Protein AF-A0A7U9SY48-F1 (afdb_monomer_lite)

Radius of gyration: 22.05 Å; chains: 1; bounding box: 42×52×47 Å

pLDDT: mean 83.19, std 10.6, range [49.03, 96.69]

Foldseek 3Di:
DADQDPVRDRHQEDDDDDDDDDPPDPCVVVVVVVVVVCLDLVNQVVCVPDPDPPDDRPDPVNNVVVLVVLQVVLVPDPDFQWDDPVPDIDTSNGDDPVRVVVVVVSVVRYDHDPPPDPVLVVLLCVLCVCVVVVNDPPVSSVVSSVVVVVVVCVVVVND

Secondary structure (DSSP, 8-state):
--EEPTTSSEE-EE--------TT-S-HHHHHHHHHHHTSHHHHHHHHSSTT--SPPS-HHHHHHHHHHHHHHHHH-SS--EEE-SS-E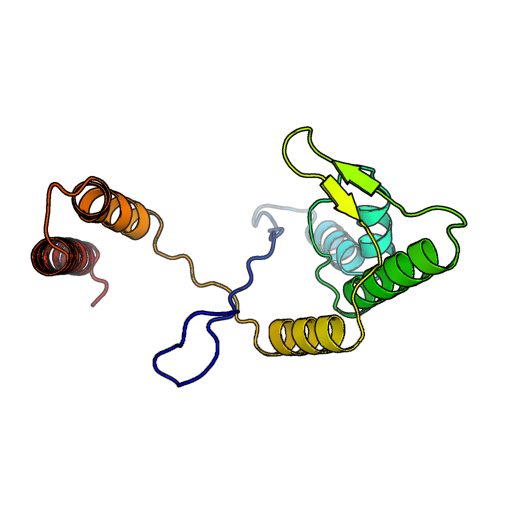EE-----HHHHHHHHHHHHH-EE-----HHHHHHHHHHHHHHHTTSS-HHHHHHHHHHHHHHHHHHHT--

Sequence (159 aa):
MGYPTSIGRKGVYVRAECLYVNQATDKLEGIRAFLQFMLTEEAQRLCLSGEMSFGLPVRLSTIFYLVEQDRNRAEASELPLIYGDGFVTWQEDGLSQEQFETLEELLEQAQPGKFNALELESILYEELEPYFAGDRSLEKAVEALHSRVQMYLNETGRD

Structure (mmCIF, N/CA/C/O backbone):
data_AF-A0A7U9SY48-F1
#
_entry.id   AF-A0A7U9SY48-F1
#
loop_
_atom_site.group_PDB
_atom_site.id
_atom_site.type_symbol
_atom_site.label_atom_id
_atom_site.label_alt_id
_atom_site.label_comp_id
_atom_site.label_asym_id
_atom_site.label_entity_id
_atom_site.label_seq_id
_atom_site.pdbx_PDB_ins_code
_atom_site.Cartn_x
_atom_site.Cartn_y
_atom_site.Cartn_z
_atom_site.occupancy
_atom_site.B_iso_or_equiv
_atom_site.auth_seq_id
_atom_site.auth_comp_id
_atom_site.auth_asym_id
_atom_site.auth_atom_id
_atom_site.pdbx_PDB_model_num
ATOM 1 N N . MET A 1 1 ? 3.042 7.715 12.262 1.00 55.94 1 MET A N 1
ATOM 2 C CA . MET A 1 1 ? 2.121 7.124 11.271 1.00 55.94 1 MET A CA 1
ATOM 3 C C . MET A 1 1 ? 2.050 5.624 11.528 1.00 55.94 1 MET A C 1
ATOM 5 O O . MET A 1 1 ? 3.090 4.980 11.513 1.00 55.94 1 MET A O 1
ATOM 9 N N . GLY A 1 2 ? 0.869 5.113 11.883 1.00 55.00 2 GLY A N 1
ATOM 10 C CA . GLY A 1 2 ? 0.629 3.743 12.359 1.00 55.00 2 GLY A CA 1
ATOM 11 C C . GLY A 1 2 ? 0.064 3.737 13.782 1.00 55.00 2 GLY A C 1
ATOM 12 O O . GLY A 1 2 ? 0.659 4.338 14.679 1.00 55.00 2 GLY A O 1
ATOM 13 N N . TYR A 1 3 ? -1.085 3.088 13.989 1.00 63.00 3 TYR A N 1
ATOM 14 C CA . TYR A 1 3 ? -1.665 2.939 15.326 1.00 63.00 3 TYR A CA 1
ATOM 15 C C . TYR A 1 3 ? -0.771 2.028 16.181 1.00 63.00 3 TYR A C 1
ATOM 17 O O . TYR A 1 3 ? -0.244 1.042 15.659 1.00 63.00 3 TYR A O 1
ATOM 25 N N . PRO A 1 4 ? -0.557 2.337 17.470 1.00 66.12 4 PRO A N 1
ATOM 26 C CA . PRO A 1 4 ? 0.202 1.461 18.349 1.00 66.12 4 PRO A CA 1
ATOM 27 C C . PRO A 1 4 ? -0.490 0.099 18.445 1.00 66.12 4 PRO A C 1
ATOM 29 O O . PRO A 1 4 ? -1.688 0.004 18.699 1.00 66.12 4 PRO A O 1
ATOM 32 N N . THR A 1 5 ? 0.278 -0.962 18.224 1.00 69.50 5 THR A N 1
ATOM 33 C CA . THR A 1 5 ? -0.196 -2.340 18.385 1.00 69.50 5 THR A CA 1
ATOM 34 C C . THR A 1 5 ? 0.065 -2.832 19.808 1.00 69.50 5 THR A C 1
ATOM 36 O O . THR A 1 5 ? 0.930 -2.308 20.512 1.00 69.50 5 THR A O 1
ATOM 39 N N . SER A 1 6 ? -0.631 -3.893 20.225 1.00 68.00 6 SER A N 1
ATOM 40 C CA . SER A 1 6 ? -0.444 -4.545 21.534 1.00 68.00 6 SER A CA 1
ATOM 41 C C . SER A 1 6 ? 0.976 -5.079 21.775 1.00 68.00 6 SER A C 1
ATOM 43 O O . SER A 1 6 ? 1.344 -5.352 22.913 1.00 68.00 6 SER A O 1
ATOM 45 N N . ILE A 1 7 ? 1.787 -5.193 20.720 1.00 71.19 7 ILE A N 1
ATOM 46 C CA . ILE A 1 7 ? 3.195 -5.612 20.768 1.00 71.19 7 ILE A CA 1
ATOM 47 C C . ILE A 1 7 ? 4.180 -4.428 20.725 1.00 71.19 7 ILE A C 1
ATOM 49 O O . ILE A 1 7 ? 5.375 -4.631 20.525 1.00 71.19 7 ILE A O 1
ATOM 53 N N . GLY A 1 8 ? 3.694 -3.189 20.866 1.00 65.31 8 GLY A N 1
ATOM 54 C CA . GLY A 1 8 ? 4.526 -1.982 20.912 1.00 65.31 8 GLY A CA 1
ATOM 55 C C . GLY A 1 8 ? 5.133 -1.559 19.569 1.00 65.31 8 GLY A C 1
ATOM 56 O O . GLY A 1 8 ? 5.991 -0.681 19.540 1.00 65.31 8 GLY A O 1
ATOM 57 N N . ARG A 1 9 ? 4.703 -2.163 18.452 1.00 67.75 9 ARG A N 1
ATOM 58 C CA . ARG A 1 9 ? 5.120 -1.779 17.091 1.00 67.75 9 ARG A CA 1
ATOM 59 C C . ARG A 1 9 ? 4.086 -0.870 16.429 1.00 67.75 9 ARG A C 1
ATOM 61 O O . ARG A 1 9 ? 2.905 -0.919 16.787 1.00 67.75 9 ARG A O 1
ATOM 68 N N . LYS A 1 10 ? 4.516 -0.078 15.440 1.00 73.00 10 LYS A N 1
ATOM 69 C CA . LYS A 1 10 ? 3.611 0.679 14.561 1.00 73.00 10 LYS A CA 1
ATOM 70 C C . LYS A 1 10 ? 2.765 -0.324 13.759 1.00 73.00 10 LYS A C 1
ATOM 72 O O . LYS A 1 10 ? 3.310 -1.234 13.139 1.00 73.00 10 LYS A O 1
ATOM 77 N N . GLY A 1 11 ? 1.443 -0.183 13.789 1.00 74.94 11 GLY A N 1
ATOM 78 C CA . GLY A 1 11 ? 0.514 -0.989 12.996 1.00 74.94 11 GLY A CA 1
ATOM 79 C C . GLY A 1 11 ? 0.536 -0.545 11.541 1.00 74.94 11 GLY A C 1
ATOM 80 O O . GLY A 1 11 ? -0.301 0.257 11.133 1.00 74.94 11 GLY A O 1
ATOM 81 N N . VAL A 1 12 ? 1.530 -1.016 10.787 1.00 83.38 12 VAL A N 1
ATOM 82 C CA . VAL A 1 12 ? 1.661 -0.754 9.352 1.00 83.38 12 VAL A CA 1
ATOM 83 C C . VAL A 1 12 ? 1.150 -1.976 8.605 1.00 83.38 12 VAL A C 1
ATOM 85 O O . VAL A 1 12 ? 1.777 -3.034 8.626 1.00 83.38 12 VAL A O 1
ATOM 88 N N . TYR A 1 13 ? -0.012 -1.838 7.973 1.00 82.75 13 TYR A N 1
ATOM 89 C CA . TYR A 1 13 ? -0.638 -2.910 7.209 1.00 82.75 13 TYR A CA 1
ATOM 90 C C . TYR A 1 13 ? -0.670 -2.551 5.730 1.00 82.75 13 TYR A C 1
ATOM 92 O O . TYR A 1 13 ? -1.031 -1.433 5.371 1.00 82.75 13 TYR A O 1
ATOM 100 N N . VAL A 1 14 ? -0.322 -3.512 4.878 1.00 82.06 14 VAL A N 1
ATOM 101 C CA . VAL A 1 14 ? -0.359 -3.367 3.421 1.00 82.06 14 VAL A CA 1
ATOM 102 C C . VAL A 1 14 ? -1.348 -4.346 2.812 1.00 82.06 14 VAL A C 1
ATOM 104 O O . VAL A 1 14 ? -1.476 -5.494 3.248 1.00 82.06 14 VAL A O 1
ATOM 107 N N . ARG A 1 15 ? -2.044 -3.884 1.777 1.00 82.31 15 ARG A N 1
ATOM 108 C CA . ARG A 1 15 ? -2.864 -4.706 0.893 1.00 82.31 15 ARG A CA 1
ATOM 109 C C . ARG A 1 15 ? -2.244 -4.646 -0.495 1.00 82.31 15 ARG A C 1
ATOM 111 O O . ARG A 1 15 ? -1.884 -3.570 -0.957 1.00 82.31 15 ARG A O 1
ATOM 118 N N . ALA A 1 16 ? -2.143 -5.798 -1.142 1.00 80.81 16 ALA A N 1
ATOM 119 C CA . ALA A 1 16 ? -1.767 -5.891 -2.542 1.00 80.81 16 ALA A CA 1
ATOM 120 C C . ALA A 1 16 ? -2.979 -6.324 -3.369 1.00 80.81 16 ALA A C 1
ATOM 122 O O . ALA A 1 16 ? -3.833 -7.073 -2.884 1.00 80.81 16 ALA A O 1
ATOM 123 N N . GLU A 1 17 ? -3.027 -5.880 -4.621 1.00 82.00 17 GLU A N 1
ATOM 124 C CA . GLU A 1 17 ? -3.896 -6.493 -5.617 1.00 82.00 17 GLU A CA 1
ATOM 125 C C . GLU A 1 17 ? -3.292 -7.838 -6.029 1.00 82.00 17 GLU A C 1
ATOM 127 O O . GLU A 1 17 ? -2.153 -7.921 -6.495 1.00 82.00 17 GLU A O 1
ATOM 132 N N . CYS A 1 18 ? -4.046 -8.912 -5.802 1.00 83.94 18 CYS A N 1
ATOM 133 C CA . CYS A 1 18 ? -3.581 -10.277 -6.012 1.00 83.94 18 CYS A CA 1
ATOM 134 C C . CYS A 1 18 ? -4.195 -10.861 -7.285 1.00 83.94 18 CYS A C 1
ATOM 136 O O . CYS A 1 18 ? -5.412 -10.844 -7.468 1.00 83.94 18 CYS A O 1
ATOM 138 N N . LEU A 1 19 ? -3.353 -11.453 -8.131 1.00 85.75 19 LEU A N 1
ATOM 139 C CA . LEU A 1 19 ? -3.791 -12.240 -9.279 1.00 85.75 19 LEU A CA 1
ATOM 140 C C . LEU A 1 19 ? -3.833 -13.722 -8.906 1.00 85.75 19 LEU A C 1
ATOM 142 O O . LEU A 1 19 ? -2.885 -14.257 -8.330 1.00 85.75 19 LEU A O 1
ATOM 146 N N . TYR A 1 20 ? -4.923 -14.391 -9.272 1.00 88.31 20 TYR A N 1
ATOM 147 C CA . TYR A 1 20 ? -5.151 -15.802 -8.971 1.00 88.31 20 TYR A CA 1
ATOM 148 C C . TYR A 1 20 ? -5.267 -16.620 -10.253 1.00 88.31 20 TYR A C 1
ATOM 150 O O . TYR A 1 20 ? -5.772 -16.153 -11.274 1.00 88.31 20 TYR A O 1
ATOM 158 N N . VAL A 1 21 ? -4.818 -17.872 -10.189 1.00 92.56 21 VAL A N 1
ATOM 159 C CA . VAL A 1 21 ? -4.945 -18.821 -11.296 1.00 92.56 21 VAL A CA 1
ATOM 160 C C . VAL A 1 21 ? -6.227 -19.620 -11.116 1.00 92.56 21 VAL A C 1
ATOM 162 O O . VAL A 1 21 ? -6.430 -20.242 -10.075 1.00 92.56 21 VAL A O 1
ATOM 165 N N . ASN A 1 22 ? -7.080 -19.637 -12.140 1.00 92.69 22 ASN A N 1
ATOM 166 C CA . ASN A 1 22 ? -8.242 -20.519 -12.153 1.00 92.69 22 ASN A CA 1
ATOM 167 C C . ASN A 1 22 ? -7.773 -21.981 -12.145 1.00 92.69 22 ASN A C 1
ATOM 169 O O . ASN A 1 22 ? -7.080 -22.414 -13.065 1.00 92.69 22 ASN A O 1
ATOM 173 N N . GLN A 1 23 ? -8.182 -22.744 -11.130 1.00 92.25 23 GLN A N 1
ATOM 174 C CA . GLN A 1 23 ? -7.787 -24.141 -10.952 1.00 92.25 23 GLN A CA 1
ATOM 175 C C . GLN A 1 23 ? -8.180 -25.043 -12.135 1.00 92.25 23 GLN A C 1
ATOM 177 O O . GLN A 1 23 ? -7.501 -26.031 -12.393 1.00 92.25 23 GLN A O 1
ATOM 182 N N . ALA A 1 24 ? -9.242 -24.705 -12.870 1.00 95.44 24 ALA A N 1
ATOM 183 C CA . ALA A 1 24 ? -9.725 -25.482 -14.011 1.00 95.44 24 ALA A CA 1
ATOM 184 C C . ALA A 1 24 ? -8.968 -25.208 -15.329 1.00 95.44 24 ALA A C 1
ATOM 186 O O . ALA A 1 24 ? -9.353 -25.732 -16.372 1.00 95.44 24 ALA A O 1
ATOM 187 N N . THR A 1 25 ? -7.931 -24.365 -15.319 1.00 94.94 25 THR A N 1
ATOM 188 C CA . THR A 1 25 ? -7.202 -23.991 -16.540 1.00 94.94 25 THR A CA 1
ATOM 189 C C . THR A 1 25 ? -6.366 -25.140 -17.110 1.00 94.94 25 THR A C 1
ATOM 191 O O . THR A 1 25 ? -5.657 -25.832 -16.382 1.00 94.94 25 THR A O 1
ATOM 194 N N . ASP A 1 26 ? -6.367 -25.286 -18.436 1.00 96.06 26 ASP A N 1
ATOM 195 C CA . ASP A 1 26 ? -5.442 -26.154 -19.172 1.00 96.06 26 ASP A CA 1
ATOM 196 C C . ASP A 1 26 ? -4.164 -25.410 -19.619 1.00 96.06 26 ASP A C 1
ATOM 198 O O . ASP A 1 26 ? -3.272 -26.005 -20.224 1.00 96.06 26 ASP A O 1
ATOM 202 N N . LYS A 1 27 ? -4.050 -24.104 -19.321 1.00 96.69 27 LYS A N 1
ATOM 203 C CA . LYS A 1 27 ? -2.931 -23.225 -19.725 1.00 96.69 27 LYS A CA 1
ATOM 204 C C . LYS A 1 27 ? -2.015 -22.822 -18.567 1.00 96.69 27 LYS A C 1
ATOM 206 O O . LYS A 1 27 ? -1.429 -21.739 -18.597 1.00 96.69 27 LYS A O 1
ATOM 211 N N . LEU A 1 28 ? -1.890 -23.670 -17.544 1.00 95.69 28 LEU A N 1
ATOM 212 C CA . LEU A 1 28 ? -1.190 -23.340 -16.296 1.00 95.69 28 LEU A CA 1
ATOM 213 C C . LEU A 1 28 ? 0.224 -22.780 -16.517 1.00 95.69 28 LEU A C 1
ATOM 215 O O . LEU A 1 28 ? 0.567 -21.756 -15.932 1.00 95.69 28 LEU A O 1
ATOM 219 N N . GLU A 1 29 ? 1.020 -23.405 -17.385 1.00 96.06 29 GLU A N 1
ATOM 220 C CA . GLU A 1 29 ? 2.404 -22.977 -17.633 1.00 96.06 29 GLU A CA 1
ATOM 221 C C . GLU A 1 29 ? 2.488 -21.589 -18.279 1.00 96.06 29 GLU A C 1
ATOM 223 O O . GLU A 1 29 ? 3.303 -20.764 -17.871 1.00 96.06 29 GLU A O 1
ATOM 228 N N . GLY A 1 30 ? 1.594 -21.286 -19.226 1.00 96.19 30 GLY A N 1
ATOM 229 C CA . GLY A 1 30 ? 1.528 -19.962 -19.846 1.00 96.19 30 GLY A CA 1
ATOM 230 C C . GLY A 1 30 ? 1.119 -18.880 -18.846 1.00 96.19 30 GLY A C 1
ATOM 231 O O . GLY A 1 30 ? 1.729 -17.814 -18.800 1.00 96.19 30 GLY A O 1
ATOM 232 N N . ILE A 1 31 ? 0.136 -19.177 -17.991 1.00 95.75 31 ILE A N 1
ATOM 233 C CA . ILE A 1 31 ? -0.299 -18.255 -16.934 1.00 95.75 31 ILE A CA 1
ATOM 234 C C . ILE A 1 31 ? 0.829 -18.032 -15.921 1.00 95.75 31 ILE A C 1
ATOM 236 O O . ILE A 1 31 ? 1.092 -16.896 -15.540 1.00 95.75 31 ILE A O 1
ATOM 240 N N . ARG A 1 32 ? 1.539 -19.090 -15.513 1.00 94.25 32 ARG A N 1
ATOM 241 C CA . ARG A 1 32 ? 2.684 -18.990 -14.599 1.00 94.25 32 ARG A CA 1
ATOM 242 C C . ARG A 1 32 ? 3.783 -18.103 -15.180 1.00 94.25 32 ARG A C 1
ATOM 244 O O . ARG A 1 32 ? 4.262 -17.220 -14.473 1.00 94.25 32 ARG A O 1
ATOM 251 N N . ALA A 1 33 ? 4.147 -18.308 -16.445 1.00 95.88 33 ALA A N 1
ATOM 252 C CA . ALA A 1 33 ? 5.146 -17.491 -17.126 1.00 95.88 33 ALA A CA 1
ATOM 253 C C . ALA A 1 33 ? 4.720 -16.016 -17.194 1.00 95.88 33 ALA A C 1
ATOM 255 O O . ALA A 1 33 ? 5.521 -15.126 -16.915 1.00 95.88 33 ALA A O 1
ATOM 256 N N . PHE A 1 34 ? 3.444 -15.751 -17.485 1.00 93.94 34 PHE A N 1
ATOM 257 C CA . PHE A 1 34 ? 2.905 -14.394 -17.489 1.00 93.94 34 PHE A CA 1
ATOM 258 C C . PHE A 1 34 ? 2.944 -13.741 -16.098 1.00 93.94 34 PHE A C 1
ATOM 260 O O . PHE A 1 34 ? 3.414 -12.616 -15.966 1.00 93.94 34 PHE A O 1
ATOM 267 N N . LEU A 1 35 ? 2.521 -14.445 -15.042 1.00 93.38 35 LEU A N 1
ATOM 268 C CA . LEU A 1 35 ? 2.582 -13.922 -13.672 1.00 93.38 35 LEU A CA 1
ATOM 269 C C . LEU A 1 35 ? 4.026 -13.662 -13.222 1.00 93.38 35 LEU A C 1
ATOM 271 O O . LEU A 1 35 ? 4.298 -12.651 -12.581 1.00 93.38 35 LEU A O 1
ATOM 275 N N . GLN A 1 36 ? 4.965 -14.537 -13.588 1.00 93.19 36 GLN A N 1
ATOM 276 C CA . GLN A 1 36 ? 6.391 -14.315 -13.343 1.00 93.19 36 GLN A CA 1
ATOM 277 C C . GLN A 1 36 ? 6.901 -13.074 -14.074 1.00 93.19 36 GLN A C 1
ATOM 279 O O . GLN A 1 36 ? 7.611 -12.274 -13.469 1.00 93.19 36 GLN A O 1
ATOM 284 N N . PHE A 1 37 ? 6.506 -12.885 -15.337 1.00 93.25 37 PHE A N 1
ATOM 285 C CA . PHE A 1 37 ? 6.831 -11.685 -16.100 1.00 93.25 37 PHE A CA 1
ATOM 286 C C . PHE A 1 37 ? 6.277 -10.424 -15.430 1.00 93.25 37 PHE A C 1
ATOM 288 O O . PHE A 1 37 ? 7.035 -9.481 -15.232 1.00 93.25 37 PHE A O 1
ATOM 295 N N . MET A 1 38 ? 5.013 -10.422 -14.995 1.00 90.94 38 MET A N 1
ATOM 296 C CA . MET A 1 38 ? 4.388 -9.286 -14.299 1.00 90.94 38 MET A CA 1
ATOM 297 C C . MET A 1 38 ? 5.150 -8.867 -13.036 1.00 90.94 38 MET A C 1
ATOM 299 O O . MET A 1 38 ? 5.139 -7.694 -12.669 1.00 90.94 38 MET A O 1
ATOM 303 N N . LEU A 1 39 ? 5.835 -9.806 -12.378 1.00 90.81 39 LEU A N 1
ATOM 304 C CA . LEU A 1 39 ? 6.660 -9.539 -11.202 1.00 90.81 39 LEU A CA 1
ATOM 305 C C . LEU A 1 39 ? 8.072 -9.056 -11.544 1.00 90.81 39 LEU A C 1
ATOM 307 O O . LEU A 1 39 ? 8.821 -8.756 -10.619 1.00 90.81 39 LEU A O 1
ATOM 311 N N . THR A 1 40 ? 8.480 -8.992 -12.812 1.00 92.06 40 THR A N 1
ATOM 312 C CA . THR A 1 40 ? 9.793 -8.459 -13.213 1.00 92.06 40 THR A CA 1
ATOM 313 C C . THR A 1 40 ? 9.846 -6.939 -13.074 1.00 92.06 40 THR A C 1
ATOM 315 O O . THR A 1 40 ? 8.823 -6.261 -13.085 1.00 92.06 40 THR A O 1
ATOM 318 N N . GLU A 1 41 ? 11.050 -6.382 -12.947 1.00 89.56 41 GLU A N 1
ATOM 319 C CA . GLU A 1 41 ? 11.239 -4.926 -12.896 1.00 89.56 41 GLU A CA 1
ATOM 320 C C . GLU A 1 41 ? 10.750 -4.230 -14.171 1.00 89.56 41 GLU A C 1
ATOM 322 O O . GLU A 1 41 ? 10.129 -3.175 -14.089 1.00 89.56 41 GLU A O 1
ATOM 327 N N . GLU A 1 42 ? 10.979 -4.844 -15.333 1.00 89.38 42 GLU A N 1
ATOM 328 C CA . GLU A 1 42 ? 10.512 -4.345 -16.627 1.00 89.38 42 GLU A CA 1
ATOM 329 C C . GLU A 1 42 ? 8.987 -4.203 -16.653 1.00 89.38 42 GLU A C 1
ATOM 331 O O . GLU A 1 42 ? 8.472 -3.119 -16.922 1.00 89.38 42 GLU A O 1
ATOM 336 N N . ALA A 1 43 ? 8.257 -5.266 -16.304 1.00 88.94 43 ALA A N 1
ATOM 337 C CA . ALA A 1 43 ? 6.799 -5.231 -16.299 1.00 88.94 43 ALA A CA 1
ATOM 338 C C . ALA A 1 43 ? 6.240 -4.255 -15.253 1.00 88.94 43 ALA A C 1
ATOM 340 O O . ALA A 1 43 ? 5.290 -3.526 -15.537 1.00 88.94 43 ALA A O 1
ATOM 341 N N . GLN A 1 44 ? 6.847 -4.197 -14.063 1.00 88.06 44 GLN A N 1
ATOM 342 C CA . GLN A 1 44 ? 6.452 -3.241 -13.025 1.00 88.06 44 GLN A CA 1
ATOM 343 C C . GLN A 1 44 ? 6.669 -1.792 -13.484 1.00 88.06 44 GLN A C 1
ATOM 345 O O . GLN A 1 44 ? 5.797 -0.961 -13.259 1.00 88.06 44 GLN A O 1
ATOM 350 N N . ARG A 1 45 ? 7.766 -1.488 -14.193 1.00 85.31 45 ARG A N 1
ATOM 351 C CA . ARG A 1 45 ? 7.997 -0.164 -14.799 1.00 85.31 45 ARG A CA 1
ATOM 352 C C . ARG A 1 45 ? 7.009 0.164 -15.914 1.00 85.31 45 ARG A C 1
ATOM 354 O O . ARG A 1 45 ? 6.553 1.298 -15.996 1.00 85.31 45 ARG A O 1
ATOM 361 N N . LEU A 1 46 ? 6.644 -0.813 -16.745 1.00 82.75 46 LEU A N 1
ATOM 362 C CA . LEU A 1 46 ? 5.637 -0.624 -17.794 1.00 82.75 46 LEU A CA 1
ATOM 363 C C . LEU A 1 46 ? 4.255 -0.288 -17.223 1.00 82.75 46 LEU A C 1
ATOM 365 O O . LEU A 1 46 ? 3.540 0.517 -17.806 1.00 82.75 46 LEU A O 1
ATOM 369 N N . CYS A 1 47 ? 3.877 -0.858 -16.078 1.00 72.56 47 CYS A N 1
ATOM 370 C CA . CYS A 1 47 ? 2.594 -0.544 -15.441 1.00 72.56 47 CYS A CA 1
ATOM 371 C C . CYS A 1 47 ? 2.518 0.908 -14.933 1.00 72.56 47 CYS A C 1
ATOM 373 O O . CYS A 1 47 ? 1.423 1.435 -14.756 1.00 72.56 47 CYS A O 1
ATOM 375 N N . LEU A 1 48 ? 3.667 1.557 -14.729 1.00 73.25 48 LEU A N 1
ATOM 376 C CA . LEU A 1 48 ? 3.776 2.923 -14.214 1.00 73.25 48 LEU A CA 1
ATOM 377 C C . LEU A 1 48 ? 3.757 3.989 -15.315 1.00 73.25 48 LEU A C 1
ATOM 379 O O . LEU A 1 48 ? 3.572 5.162 -15.014 1.00 73.25 48 LEU A O 1
ATOM 383 N N . SER A 1 49 ? 3.941 3.612 -16.585 1.00 64.12 49 SER A N 1
ATOM 384 C CA . SER A 1 49 ? 3.994 4.566 -17.703 1.00 64.12 49 SER A CA 1
ATOM 385 C C . SER A 1 49 ? 2.619 5.050 -18.179 1.00 64.12 49 SER A C 1
ATOM 387 O O . SER A 1 49 ? 2.542 5.897 -19.068 1.00 64.12 49 SER A O 1
ATOM 389 N N . GLY A 1 50 ? 1.533 4.527 -17.603 1.00 58.78 50 GLY A N 1
ATOM 390 C CA . GLY A 1 50 ? 0.181 5.026 -17.835 1.00 58.78 50 GLY A CA 1
ATOM 391 C C . GLY A 1 50 ? -0.143 6.205 -16.919 1.00 58.78 50 GLY A C 1
ATOM 392 O O . GLY A 1 50 ? 0.085 6.132 -15.716 1.00 58.78 50 GLY A O 1
ATOM 393 N N . GLU A 1 51 ? -0.766 7.250 -17.468 1.00 54.91 51 GLU A N 1
ATOM 394 C CA . GLU A 1 51 ? -1.152 8.504 -16.784 1.00 54.91 51 GLU A CA 1
ATOM 395 C C . GLU A 1 51 ? -2.117 8.332 -15.581 1.00 54.91 51 GLU A C 1
ATOM 397 O O . GLU A 1 51 ? -2.551 9.314 -14.989 1.00 54.91 51 GLU A O 1
ATOM 402 N N . MET A 1 52 ? -2.477 7.098 -15.202 1.00 49.03 52 MET A N 1
ATOM 403 C CA . MET A 1 52 ? -3.514 6.775 -14.211 1.00 49.03 52 MET A CA 1
ATOM 404 C C . MET A 1 52 ? -3.104 5.712 -13.172 1.00 49.03 52 MET A C 1
ATOM 406 O O . MET A 1 52 ? -3.970 5.135 -12.508 1.00 49.03 52 MET A O 1
ATOM 410 N N . SER A 1 53 ? -1.815 5.396 -13.010 1.00 56.16 53 SER A N 1
ATOM 411 C CA . SER A 1 53 ? -1.411 4.411 -11.995 1.00 56.16 53 SER A CA 1
ATOM 412 C C . SER A 1 53 ? -1.326 5.037 -10.598 1.00 56.16 53 SER A C 1
ATOM 414 O O . SER A 1 53 ? -0.279 5.523 -10.189 1.00 56.16 53 SER A O 1
ATOM 416 N N . PHE A 1 54 ? -2.418 4.968 -9.831 1.00 57.81 54 PHE A N 1
ATOM 417 C CA . PHE A 1 54 ? -2.459 5.359 -8.410 1.00 57.81 54 PHE A CA 1
ATOM 418 C C . PHE A 1 54 ? -1.896 4.286 -7.450 1.00 57.81 54 PHE A C 1
ATOM 420 O O . PHE A 1 54 ? -1.973 4.441 -6.232 1.00 57.81 54 PHE A O 1
ATOM 427 N N . GLY A 1 55 ? -1.371 3.171 -7.971 1.00 72.38 55 GLY A N 1
ATOM 428 C CA . GLY A 1 55 ? -0.863 2.051 -7.173 1.00 72.38 55 GLY A CA 1
ATOM 429 C C . GLY A 1 55 ? 0.661 2.039 -7.043 1.00 72.38 55 GLY A C 1
ATOM 430 O O . GLY A 1 55 ? 1.372 2.307 -8.010 1.00 72.38 55 GLY A O 1
ATOM 431 N N . LEU A 1 56 ? 1.164 1.658 -5.863 1.00 83.50 56 LEU A N 1
ATOM 432 C CA . LEU A 1 56 ? 2.585 1.351 -5.680 1.00 83.50 56 LEU A CA 1
ATOM 433 C C . LEU A 1 56 ? 2.934 0.004 -6.340 1.00 83.50 56 LEU A C 1
ATOM 435 O O . LEU A 1 56 ? 2.182 -0.964 -6.184 1.00 83.50 56 LEU A O 1
ATOM 439 N N . PRO A 1 57 ? 4.082 -0.097 -7.033 1.00 88.81 57 PRO A N 1
ATOM 440 C CA . PRO A 1 57 ? 4.566 -1.371 -7.546 1.00 88.81 57 PRO A CA 1
ATOM 441 C C . PRO A 1 57 ? 4.909 -2.314 -6.387 1.00 88.81 57 PRO A C 1
ATOM 443 O O . PRO A 1 57 ?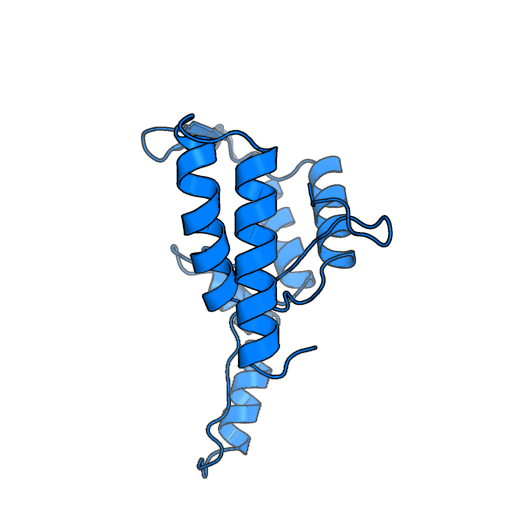 5.291 -1.888 -5.300 1.00 88.81 57 PRO A O 1
ATOM 446 N N . VAL A 1 58 ? 4.829 -3.623 -6.622 1.00 88.62 58 VAL A N 1
ATOM 447 C CA . VAL A 1 58 ? 5.073 -4.627 -5.564 1.00 88.62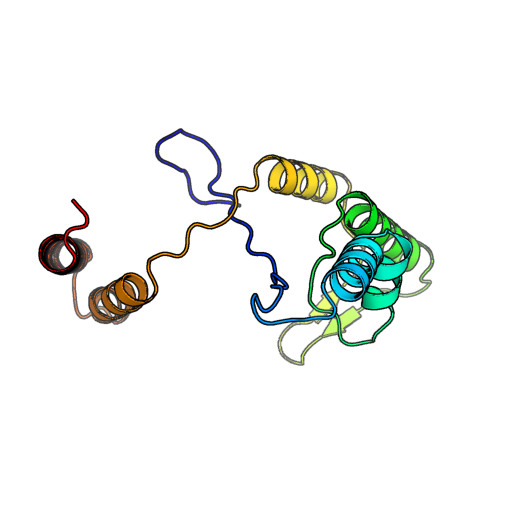 58 VAL A CA 1
ATOM 448 C C . VAL A 1 58 ? 6.562 -4.894 -5.315 1.00 88.62 58 VAL A C 1
ATOM 450 O O . VAL A 1 58 ? 6.923 -5.587 -4.365 1.00 88.62 58 VAL A O 1
ATOM 453 N N . ARG A 1 59 ? 7.448 -4.365 -6.170 1.00 89.69 59 ARG A N 1
ATOM 454 C CA . ARG A 1 59 ? 8.904 -4.453 -6.000 1.00 89.69 59 ARG A CA 1
ATOM 455 C C . ARG A 1 59 ? 9.434 -3.195 -5.325 1.00 89.69 59 ARG A C 1
ATOM 457 O O . ARG A 1 59 ? 9.327 -2.111 -5.892 1.00 89.69 59 ARG A O 1
ATOM 464 N N . LEU A 1 60 ? 10.127 -3.368 -4.198 1.00 89.19 60 LEU A N 1
ATOM 465 C CA . LEU A 1 60 ? 10.811 -2.276 -3.492 1.00 89.19 60 LEU A CA 1
ATOM 466 C C . LEU A 1 60 ? 11.756 -1.490 -4.410 1.00 89.19 60 LEU A C 1
ATOM 468 O O . LEU A 1 60 ? 11.726 -0.267 -4.413 1.00 89.19 60 LEU A O 1
ATOM 472 N N . SER A 1 61 ? 12.528 -2.179 -5.258 1.00 89.94 61 SER A N 1
ATOM 473 C CA . SER A 1 61 ? 13.443 -1.519 -6.199 1.00 89.94 61 SER A CA 1
ATOM 474 C C . SER A 1 61 ? 12.723 -0.581 -7.172 1.00 89.94 61 SER A C 1
ATOM 476 O O . SER A 1 61 ? 13.259 0.461 -7.534 1.00 89.94 61 SER A O 1
ATOM 478 N N . THR A 1 62 ? 11.500 -0.923 -7.582 1.00 90.06 62 THR A N 1
ATOM 479 C CA . THR A 1 62 ? 10.686 -0.071 -8.452 1.00 90.06 62 THR A CA 1
ATOM 480 C C . THR A 1 62 ? 10.072 1.094 -7.672 1.00 90.06 62 THR A C 1
ATOM 482 O O . THR A 1 62 ? 10.032 2.196 -8.205 1.00 90.06 62 THR A O 1
ATOM 485 N N . ILE A 1 63 ? 9.663 0.892 -6.411 1.00 88.81 63 ILE A N 1
ATOM 486 C CA . ILE A 1 63 ? 9.215 1.987 -5.529 1.00 88.81 63 ILE A CA 1
ATOM 487 C C . ILE A 1 63 ? 10.338 3.016 -5.350 1.00 88.81 63 ILE A C 1
ATOM 489 O O . ILE A 1 63 ? 10.121 4.206 -5.545 1.00 88.81 63 ILE A O 1
ATOM 493 N N . PHE A 1 64 ? 11.551 2.575 -5.015 1.00 89.75 64 PHE A N 1
ATOM 494 C CA . PHE A 1 64 ? 12.673 3.487 -4.778 1.00 89.75 64 PHE A CA 1
ATOM 495 C C . PHE A 1 64 ? 13.108 4.219 -6.046 1.00 89.75 64 PHE A C 1
ATOM 497 O O . PHE A 1 64 ? 13.387 5.413 -5.993 1.00 89.75 64 PHE A O 1
ATOM 504 N N . TYR A 1 65 ? 13.068 3.538 -7.193 1.00 88.31 65 TYR A N 1
ATOM 505 C CA . TYR A 1 65 ? 13.276 4.173 -8.491 1.00 88.31 65 TYR A CA 1
ATOM 506 C C . TYR A 1 65 ? 12.273 5.309 -8.758 1.00 88.31 65 TYR A C 1
ATOM 508 O O . TYR A 1 65 ? 12.670 6.351 -9.268 1.00 88.31 65 TYR A O 1
ATOM 516 N N . LEU A 1 66 ? 10.993 5.139 -8.396 1.00 86.19 66 LEU A N 1
ATOM 517 C CA . LEU A 1 66 ? 9.984 6.196 -8.537 1.00 86.19 66 LEU A CA 1
ATOM 518 C C . LEU A 1 66 ? 10.290 7.401 -7.650 1.00 86.19 66 LEU A C 1
ATOM 520 O O . LEU A 1 66 ? 10.263 8.529 -8.127 1.00 86.19 66 LEU A O 1
ATOM 524 N N . VAL A 1 67 ? 10.635 7.164 -6.382 1.00 87.75 67 VAL A N 1
ATOM 525 C CA . VAL A 1 67 ? 10.974 8.255 -5.456 1.00 87.75 67 VAL A CA 1
ATOM 526 C C . VAL A 1 67 ? 12.176 9.054 -5.964 1.00 87.75 67 VAL A C 1
ATOM 528 O O . VAL A 1 67 ? 12.171 10.284 -5.920 1.00 87.75 67 VAL A O 1
ATOM 531 N N . GLU A 1 68 ? 13.200 8.364 -6.469 1.00 88.31 68 GLU A N 1
ATOM 532 C CA . GLU A 1 68 ? 14.365 9.006 -7.077 1.00 88.31 68 GLU A CA 1
ATOM 533 C C . GLU A 1 68 ? 13.979 9.788 -8.342 1.00 88.31 68 GLU A C 1
ATOM 535 O O . GLU A 1 68 ? 14.428 10.917 -8.534 1.00 88.31 68 GLU A O 1
ATOM 540 N N . GLN A 1 69 ? 13.111 9.228 -9.188 1.00 86.19 69 GLN A N 1
ATOM 541 C CA . GLN A 1 69 ? 12.617 9.897 -10.389 1.00 86.19 69 GLN A CA 1
ATOM 542 C C . GLN A 1 69 ? 11.833 11.175 -10.062 1.00 86.19 69 GLN A C 1
ATOM 544 O O . GLN A 1 69 ? 12.054 12.192 -10.720 1.00 86.19 69 GLN A O 1
ATOM 549 N N . ASP A 1 70 ? 10.961 11.147 -9.053 1.00 85.56 70 ASP A N 1
ATOM 550 C CA . ASP A 1 70 ? 10.189 12.315 -8.620 1.00 85.56 70 ASP A CA 1
ATOM 551 C C . ASP A 1 70 ? 11.105 13.411 -8.063 1.00 85.56 70 ASP A C 1
ATOM 553 O O . ASP A 1 70 ? 10.947 14.582 -8.413 1.00 85.56 70 ASP A O 1
ATOM 557 N N . ARG A 1 71 ? 12.125 13.038 -7.275 1.00 85.44 71 ARG A N 1
ATOM 558 C CA . ARG A 1 71 ? 13.148 13.979 -6.792 1.00 85.44 71 ARG A CA 1
ATOM 559 C C . ARG A 1 71 ? 13.924 14.603 -7.953 1.00 85.44 71 ARG A C 1
ATOM 561 O O . ARG A 1 71 ? 14.024 15.822 -8.036 1.00 85.44 71 ARG A O 1
ATOM 568 N N . ASN A 1 72 ? 14.403 13.784 -8.889 1.00 88.00 72 ASN A N 1
ATOM 569 C CA . ASN A 1 72 ? 15.123 14.264 -10.070 1.00 88.00 72 ASN A CA 1
ATOM 570 C C . ASN A 1 72 ? 14.250 15.185 -10.938 1.00 88.00 72 ASN A C 1
ATOM 572 O O . ASN A 1 72 ? 14.749 16.159 -11.498 1.00 88.00 72 ASN A O 1
ATOM 576 N N . ARG A 1 73 ? 12.946 14.898 -11.055 1.00 85.25 73 ARG A N 1
ATOM 577 C CA . ARG A 1 73 ? 11.992 15.739 -11.791 1.00 85.25 73 ARG A CA 1
ATOM 578 C C . ARG A 1 73 ? 11.815 17.099 -11.118 1.00 85.25 73 ARG A C 1
ATOM 580 O O . ARG A 1 73 ? 11.818 18.108 -11.819 1.00 85.25 73 ARG A O 1
ATOM 587 N N . ALA A 1 74 ? 11.682 17.125 -9.795 1.00 84.81 74 ALA A N 1
ATOM 588 C CA . ALA A 1 74 ? 11.585 18.363 -9.030 1.00 84.81 74 ALA A CA 1
ATOM 589 C C . ALA A 1 74 ? 12.868 19.205 -9.147 1.00 84.81 74 ALA A C 1
ATOM 591 O O . ALA A 1 74 ? 12.792 20.396 -9.438 1.00 84.81 74 ALA A O 1
ATOM 592 N N . GLU A 1 75 ? 14.044 18.583 -9.010 1.00 86.12 75 GLU A N 1
ATOM 593 C CA . GLU A 1 75 ? 15.348 19.256 -9.125 1.00 86.12 75 GLU A CA 1
ATOM 594 C C . GLU A 1 75 ? 15.628 19.801 -10.533 1.00 86.12 75 GLU A C 1
ATOM 596 O O . GLU A 1 75 ? 16.236 20.861 -10.680 1.00 86.12 75 GLU A O 1
ATOM 601 N N . ALA A 1 76 ? 15.195 19.088 -11.577 1.00 88.00 76 ALA A N 1
ATOM 602 C CA . ALA A 1 76 ? 15.374 19.512 -12.963 1.00 88.00 76 ALA A CA 1
ATOM 603 C C . ALA A 1 76 ? 14.375 20.595 -13.410 1.00 88.00 76 ALA A C 1
ATOM 605 O O . ALA A 1 76 ? 14.551 21.175 -14.484 1.00 88.00 76 ALA A O 1
ATOM 606 N N . SER A 1 77 ? 13.316 20.852 -12.637 1.00 85.50 77 SER A N 1
ATOM 607 C CA . SER A 1 77 ? 12.275 21.806 -13.010 1.00 85.50 77 SER A CA 1
ATOM 608 C C . SER A 1 77 ? 12.698 23.242 -12.694 1.00 85.50 77 SER A C 1
ATOM 610 O O . SER A 1 77 ? 13.016 23.583 -11.559 1.00 85.50 77 SER A O 1
ATOM 612 N N . GLU A 1 78 ? 12.653 24.122 -13.697 1.00 84.62 78 GLU A N 1
ATOM 613 C CA . GLU A 1 78 ? 12.942 25.555 -13.520 1.00 84.62 78 GLU A CA 1
ATOM 614 C C . GLU A 1 78 ? 11.847 26.289 -12.726 1.00 84.62 78 GLU A C 1
ATOM 616 O O . GLU A 1 78 ? 12.084 27.359 -12.163 1.00 84.62 78 GLU A O 1
ATOM 621 N N . LEU A 1 79 ? 10.637 25.721 -12.692 1.00 84.62 79 LEU A N 1
ATOM 622 C CA . LEU A 1 79 ? 9.482 26.240 -11.966 1.00 84.62 79 LEU A CA 1
ATOM 623 C C . LEU A 1 79 ? 8.962 25.198 -10.967 1.00 84.62 79 LEU A C 1
ATOM 625 O O . LEU A 1 79 ? 9.019 24.002 -11.258 1.00 84.62 79 LEU A O 1
ATOM 629 N N . PRO A 1 80 ? 8.383 25.624 -9.830 1.00 81.81 80 PRO A N 1
ATOM 630 C CA . PRO A 1 80 ? 7.704 24.714 -8.915 1.00 81.81 80 PRO A CA 1
ATOM 631 C C . PRO A 1 80 ? 6.636 23.872 -9.624 1.00 81.81 80 PRO A C 1
ATOM 633 O O . PRO A 1 80 ? 5.778 24.410 -10.330 1.00 81.81 80 PRO A O 1
ATOM 636 N N . LEU A 1 81 ? 6.667 22.556 -9.410 1.00 83.12 81 LEU A N 1
ATOM 637 C CA . LEU A 1 81 ? 5.651 21.630 -9.908 1.00 83.12 81 LEU A CA 1
ATOM 638 C C . LEU A 1 81 ? 4.436 21.680 -8.981 1.00 83.12 81 LEU A C 1
ATOM 640 O O . LEU A 1 81 ? 4.390 20.990 -7.966 1.00 83.12 81 LEU A O 1
ATOM 644 N N . ILE A 1 82 ? 3.473 22.545 -9.296 1.00 84.31 82 ILE A N 1
ATOM 645 C CA . ILE A 1 82 ? 2.264 22.733 -8.488 1.00 84.31 82 ILE A CA 1
ATOM 646 C C . ILE A 1 82 ? 1.103 21.962 -9.108 1.00 84.31 82 ILE A C 1
ATOM 648 O O . ILE A 1 82 ? 0.756 22.166 -10.271 1.00 84.31 82 ILE A O 1
ATOM 652 N N . TYR A 1 83 ? 0.458 21.137 -8.292 1.00 81.75 83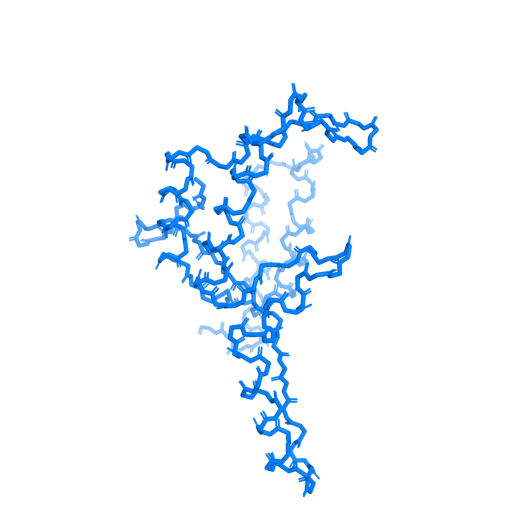 TYR A N 1
ATOM 653 C CA . TYR A 1 83 ? -0.749 20.399 -8.632 1.00 81.75 83 TYR A CA 1
ATOM 654 C C . TYR A 1 83 ? -1.910 20.863 -7.763 1.00 81.75 83 TYR A C 1
ATOM 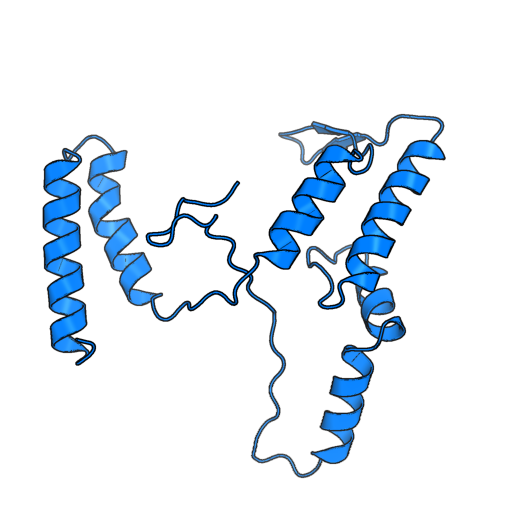656 O O . TYR A 1 83 ? -1.726 21.431 -6.684 1.00 81.75 83 TYR A O 1
ATOM 664 N N . GLY A 1 84 ? -3.124 20.614 -8.237 1.00 81.00 84 GLY A N 1
ATOM 665 C CA . GLY A 1 84 ? -4.314 20.823 -7.437 1.00 81.00 84 GLY A CA 1
ATOM 666 C C . GLY A 1 84 ? -5.525 20.119 -8.015 1.00 81.00 84 GLY A C 1
ATOM 667 O O . GLY A 1 84 ? -5.652 19.968 -9.229 1.00 81.00 84 GLY A O 1
ATOM 668 N N . ASP A 1 85 ? -6.428 19.713 -7.132 1.00 80.69 85 ASP A N 1
ATOM 669 C CA . ASP A 1 85 ? -7.716 19.103 -7.478 1.00 80.69 85 ASP A CA 1
ATOM 670 C C . ASP A 1 85 ? -8.881 20.112 -7.429 1.00 80.69 85 ASP A C 1
ATOM 672 O O . ASP A 1 85 ? -10.049 19.747 -7.557 1.00 80.69 85 ASP A O 1
ATOM 676 N N . GLY A 1 86 ? -8.560 21.399 -7.250 1.00 80.88 86 GLY A N 1
ATOM 677 C CA . GLY A 1 86 ? -9.513 22.499 -7.096 1.00 80.88 86 GLY A CA 1
ATOM 678 C C . GLY A 1 86 ? -9.853 22.843 -5.642 1.00 80.88 86 GLY A C 1
ATOM 679 O O . GLY A 1 86 ? -10.363 23.936 -5.397 1.00 80.88 86 GLY A O 1
ATOM 680 N N . PHE A 1 87 ? -9.526 21.975 -4.680 1.00 81.31 87 PHE A N 1
ATOM 681 C CA . PHE A 1 87 ? -9.739 22.205 -3.246 1.00 81.31 87 PHE A CA 1
ATOM 682 C C . PHE A 1 87 ? -8.425 22.328 -2.485 1.00 81.31 87 PHE A C 1
ATOM 684 O O . PHE A 1 87 ? -8.312 23.138 -1.564 1.00 81.31 87 PHE A O 1
ATOM 691 N N . VAL A 1 88 ? -7.426 21.548 -2.889 1.00 77.44 88 VAL A N 1
ATOM 692 C CA . VAL A 1 88 ? -6.088 21.562 -2.310 1.00 77.44 88 VAL A CA 1
ATOM 693 C C . VAL A 1 88 ? -5.077 21.783 -3.422 1.00 77.44 88 VAL A C 1
ATOM 695 O O . VAL A 1 88 ? -5.167 21.182 -4.489 1.00 77.44 88 VAL A O 1
ATOM 698 N N . THR A 1 89 ? -4.104 22.652 -3.162 1.00 85.31 89 THR A N 1
ATOM 699 C CA . THR A 1 89 ? -2.909 22.804 -3.993 1.00 85.31 89 THR A CA 1
ATOM 700 C C . THR A 1 89 ? -1.707 22.264 -3.242 1.00 85.31 89 THR A C 1
ATOM 702 O O . THR A 1 89 ? -1.531 22.590 -2.065 1.00 85.31 89 THR A O 1
ATOM 705 N N . TRP A 1 90 ? -0.866 21.488 -3.912 1.00 84.12 90 TRP A N 1
ATOM 706 C CA . TRP A 1 90 ? 0.379 20.975 -3.350 1.00 84.12 90 TRP A CA 1
ATOM 707 C C . TRP A 1 90 ? 1.516 21.097 -4.358 1.00 84.12 90 TRP A C 1
ATOM 709 O O . TRP A 1 90 ? 1.294 21.158 -5.567 1.00 84.12 90 TRP A O 1
ATOM 719 N N . GLN A 1 91 ? 2.737 21.159 -3.838 1.00 83.94 91 GLN A N 1
ATOM 720 C CA . GLN A 1 91 ? 3.958 21.205 -4.626 1.00 83.94 91 GLN A CA 1
ATOM 721 C C . GLN A 1 91 ? 4.621 19.828 -4.596 1.00 83.94 91 GLN A C 1
ATOM 723 O O . GLN A 1 91 ? 4.699 19.189 -3.545 1.00 83.94 91 GLN A O 1
ATOM 728 N N . GLU A 1 92 ? 5.055 19.352 -5.754 1.00 79.62 92 GLU A N 1
ATOM 729 C CA . GLU A 1 92 ? 5.721 18.067 -5.906 1.00 79.62 92 GLU A CA 1
ATOM 730 C C . GLU A 1 92 ? 7.242 18.257 -5.876 1.00 79.62 92 GLU A C 1
ATOM 732 O O . GLU A 1 92 ? 7.899 18.341 -6.909 1.00 79.62 92 GLU A O 1
ATOM 737 N N . ASP A 1 93 ? 7.789 18.338 -4.663 1.00 81.31 93 ASP A N 1
ATOM 738 C CA . ASP A 1 93 ? 9.225 18.553 -4.408 1.00 81.31 93 ASP A CA 1
ATOM 739 C C . ASP A 1 93 ? 10.024 17.249 -4.255 1.00 81.31 93 ASP A C 1
ATOM 741 O O . ASP A 1 93 ? 11.181 17.248 -3.829 1.00 81.31 93 ASP A O 1
ATOM 745 N N . GLY A 1 94 ? 9.394 16.115 -4.572 1.00 82.62 94 GLY A N 1
ATOM 746 C CA . GLY A 1 94 ? 9.877 14.798 -4.172 1.00 82.62 94 GLY A CA 1
ATOM 747 C C . GLY A 1 94 ? 9.873 14.615 -2.648 1.00 82.62 94 GLY A C 1
ATOM 748 O O . GLY A 1 94 ? 9.528 15.510 -1.874 1.00 82.62 94 GLY A O 1
ATOM 749 N N . LEU A 1 95 ? 10.242 13.417 -2.190 1.00 86.75 95 LEU A N 1
ATOM 750 C CA . LEU A 1 95 ? 10.413 13.165 -0.757 1.00 86.75 95 LEU A CA 1
ATOM 751 C C . LEU A 1 95 ? 11.753 13.730 -0.279 1.00 86.75 95 LEU A C 1
ATOM 753 O O . LEU A 1 95 ? 12.790 13.491 -0.908 1.00 86.75 95 LEU A O 1
ATOM 757 N N . SER A 1 96 ? 11.762 14.399 0.875 1.00 87.69 96 SER A N 1
ATOM 758 C CA . SER A 1 96 ? 12.999 14.714 1.595 1.00 87.69 96 SER A CA 1
ATOM 759 C C . SER A 1 96 ? 13.713 13.431 2.043 1.00 87.69 96 SER A C 1
ATOM 761 O O . SER A 1 96 ? 13.134 12.343 2.040 1.00 87.69 96 SER A O 1
ATOM 763 N N . GLN A 1 97 ? 14.981 13.537 2.447 1.00 88.44 97 GLN A N 1
ATOM 764 C CA . GLN A 1 97 ? 15.729 12.377 2.940 1.00 88.44 97 GLN A CA 1
ATOM 765 C C . GLN A 1 97 ? 15.067 11.740 4.178 1.00 88.44 97 GLN A C 1
ATOM 767 O O . GLN A 1 97 ? 14.894 10.529 4.221 1.00 88.44 97 GLN A O 1
ATOM 772 N N . GLU A 1 98 ? 14.599 12.554 5.127 1.00 90.81 98 GLU A N 1
ATOM 773 C CA . GLU A 1 98 ? 13.876 12.091 6.324 1.00 90.81 98 GLU A CA 1
ATOM 774 C C . GLU A 1 98 ? 12.544 11.402 5.970 1.00 90.81 98 GLU A C 1
ATOM 776 O O . GLU A 1 98 ? 12.163 10.388 6.560 1.00 90.81 98 GLU A O 1
ATOM 781 N N . GLN A 1 99 ? 11.820 11.938 4.983 1.00 90.31 99 GLN A N 1
ATOM 782 C CA . GLN A 1 99 ? 10.574 11.336 4.506 1.00 90.31 99 GLN A CA 1
ATOM 783 C C . GLN A 1 99 ? 10.825 10.005 3.795 1.00 90.31 99 GLN A C 1
ATOM 785 O O . GLN A 1 99 ? 10.030 9.077 3.945 1.00 90.31 99 GLN A O 1
ATOM 790 N N . PHE A 1 100 ? 11.923 9.902 3.045 1.00 90.06 100 PHE A N 1
ATOM 791 C CA . PHE A 1 100 ? 12.336 8.658 2.409 1.00 90.06 100 PHE A CA 1
ATOM 792 C C . PHE A 1 100 ? 12.709 7.592 3.444 1.00 90.06 100 PHE A C 1
ATOM 794 O O . PHE A 1 100 ? 12.169 6.493 3.387 1.00 90.06 100 PHE A O 1
ATOM 801 N N . GLU A 1 101 ? 13.514 7.937 4.450 1.00 91.62 101 GLU A N 1
ATOM 802 C CA . GLU A 1 101 ? 13.848 7.035 5.563 1.00 91.62 101 GLU A CA 1
ATOM 803 C C . GLU A 1 101 ? 12.586 6.575 6.307 1.00 91.62 101 GLU A C 1
ATOM 805 O O . GLU A 1 101 ? 12.422 5.399 6.628 1.00 91.62 101 GLU A O 1
ATOM 810 N N . THR A 1 102 ? 11.625 7.483 6.506 1.00 90.25 102 THR A N 1
ATOM 811 C CA . THR A 1 102 ? 10.322 7.129 7.080 1.00 90.25 102 THR A CA 1
ATOM 812 C C . THR A 1 102 ? 9.557 6.139 6.196 1.00 90.25 102 THR A C 1
ATOM 814 O O . THR A 1 102 ? 8.938 5.209 6.715 1.00 90.25 102 THR A O 1
ATOM 817 N N . LEU A 1 103 ? 9.561 6.321 4.872 1.00 89.38 103 LEU A N 1
ATOM 818 C CA . LEU A 1 103 ? 8.932 5.387 3.935 1.00 89.38 103 LEU A CA 1
ATOM 819 C C . LEU A 1 103 ? 9.602 4.008 3.994 1.00 89.38 103 LEU A C 1
ATOM 821 O O . LEU A 1 103 ? 8.894 3.002 4.044 1.00 89.38 103 LEU A O 1
ATOM 825 N N . GLU A 1 104 ? 10.933 3.957 4.028 1.00 90.56 104 GLU A N 1
ATOM 826 C CA . GLU A 1 104 ? 11.695 2.713 4.178 1.00 90.56 104 GLU A CA 1
ATOM 827 C C . GLU A 1 104 ? 11.311 1.986 5.473 1.00 90.56 104 GLU A C 1
ATOM 829 O O . GLU A 1 104 ? 10.898 0.827 5.422 1.00 90.56 104 GLU A O 1
ATOM 834 N N . GLU A 1 105 ? 11.312 2.684 6.614 1.00 88.88 105 GLU A N 1
ATOM 835 C CA . GLU A 1 105 ? 10.888 2.116 7.899 1.00 88.88 105 GLU A CA 1
ATOM 836 C C . GLU A 1 105 ? 9.465 1.541 7.854 1.00 88.88 105 GLU A C 1
ATOM 838 O O . GLU A 1 105 ? 9.188 0.498 8.456 1.00 88.88 105 GLU A O 1
ATOM 843 N N . LEU A 1 106 ? 8.537 2.239 7.187 1.00 87.94 106 LEU A N 1
ATOM 844 C CA . LEU A 1 106 ? 7.152 1.794 7.048 1.00 87.94 106 LEU A CA 1
ATOM 845 C C . LEU A 1 106 ? 7.065 0.530 6.188 1.00 87.94 106 LEU A C 1
ATOM 847 O O . LEU A 1 106 ? 6.366 -0.407 6.570 1.00 87.94 106 LEU A O 1
ATOM 851 N N . LEU A 1 107 ? 7.778 0.481 5.060 1.00 88.00 107 LEU A N 1
ATOM 852 C CA . LEU A 1 107 ? 7.796 -0.677 4.164 1.00 88.00 107 LEU A CA 1
ATOM 853 C C . LEU A 1 107 ? 8.451 -1.903 4.817 1.00 88.00 107 LEU A C 1
ATOM 855 O O . LEU A 1 107 ? 7.965 -3.016 4.628 1.00 88.00 107 LEU A O 1
ATOM 859 N N . GLU A 1 108 ? 9.491 -1.720 5.633 1.00 87.31 108 GLU A N 1
ATOM 860 C CA . GLU A 1 108 ? 10.125 -2.808 6.393 1.00 87.31 108 GLU A CA 1
ATOM 861 C C . GLU A 1 108 ? 9.222 -3.375 7.496 1.00 87.31 108 GLU A C 1
ATOM 863 O O . GLU A 1 108 ? 9.240 -4.574 7.785 1.00 87.31 108 GLU A O 1
ATOM 868 N N . GLN A 1 109 ? 8.423 -2.515 8.131 1.00 85.12 109 GLN A N 1
ATOM 869 C CA . GLN A 1 109 ? 7.503 -2.907 9.202 1.00 85.12 109 GLN A CA 1
ATOM 870 C C . GLN A 1 109 ? 6.145 -3.384 8.682 1.00 85.12 109 GLN A C 1
ATOM 872 O O . GLN A 1 109 ? 5.339 -3.894 9.468 1.00 85.12 109 GLN A O 1
ATOM 877 N N . ALA A 1 110 ? 5.889 -3.223 7.384 1.00 85.19 110 ALA A N 1
ATOM 878 C CA . ALA A 1 110 ? 4.624 -3.544 6.759 1.00 85.19 110 ALA A CA 1
ATOM 879 C C . ALA A 1 110 ? 4.277 -5.029 6.912 1.00 85.19 110 ALA A C 1
ATOM 881 O O . ALA A 1 110 ? 5.035 -5.926 6.542 1.00 85.19 110 ALA A O 1
ATOM 882 N N . GLN A 1 111 ? 3.079 -5.295 7.423 1.00 84.00 111 GLN A N 1
ATOM 883 C CA . GLN A 1 111 ? 2.514 -6.636 7.496 1.00 84.00 111 GLN A CA 1
ATOM 884 C C . GLN A 1 111 ? 1.339 -6.765 6.526 1.00 84.00 111 GLN A C 1
ATOM 886 O O . GLN A 1 111 ? 0.578 -5.809 6.366 1.00 84.00 111 GLN A O 1
ATOM 891 N N . PRO A 1 112 ? 1.121 -7.936 5.904 1.00 82.69 112 PRO A N 1
ATOM 892 C CA . PRO A 1 112 ? -0.097 -8.172 5.143 1.00 82.69 112 PRO A CA 1
ATOM 893 C C . PRO A 1 112 ? -1.322 -7.927 6.028 1.00 82.69 112 PRO A C 1
ATOM 895 O O . PRO A 1 112 ? -1.459 -8.532 7.097 1.00 82.69 112 PRO A O 1
ATOM 898 N N . GLY A 1 113 ? -2.207 -7.033 5.596 1.00 75.00 113 GLY A N 1
ATOM 899 C CA . GLY A 1 113 ? -3.455 -6.784 6.301 1.00 75.00 113 GLY A CA 1
ATOM 900 C C . GLY A 1 113 ? -4.328 -8.040 6.298 1.00 75.00 113 GLY A C 1
ATOM 901 O O . GLY A 1 113 ? -4.614 -8.610 5.246 1.00 75.00 113 GLY A O 1
ATOM 902 N N . LYS A 1 114 ? -4.753 -8.488 7.483 1.00 68.25 114 LYS A N 1
ATOM 903 C CA . LYS A 1 114 ? -5.705 -9.596 7.640 1.00 68.25 114 LYS A CA 1
ATOM 904 C C . LYS A 1 114 ? -7.119 -9.036 7.731 1.00 68.25 114 LYS A C 1
ATOM 906 O O . LYS A 1 114 ? -7.655 -8.859 8.820 1.00 68.25 114 LYS A O 1
ATOM 911 N N . PHE A 1 115 ? -7.717 -8.746 6.583 1.00 62.19 115 PHE A N 1
ATOM 912 C CA . PHE A 1 115 ? -9.080 -8.224 6.511 1.00 62.19 115 PHE A CA 1
ATOM 913 C C . PHE A 1 115 ? -10.093 -9.380 6.469 1.00 62.19 115 PHE A C 1
ATOM 915 O O . PHE A 1 115 ? -10.660 -9.684 5.429 1.00 62.19 115 PHE A O 1
ATOM 922 N N . ASN A 1 116 ? -10.308 -10.046 7.607 1.00 56.34 116 ASN A N 1
ATOM 923 C CA . ASN A 1 116 ? -11.349 -11.081 7.768 1.00 56.34 116 ASN A CA 1
ATOM 924 C C . ASN A 1 116 ? -12.683 -10.497 8.284 1.00 56.34 116 ASN A C 1
ATOM 926 O O . ASN A 1 116 ? -13.467 -11.201 8.917 1.00 56.34 116 ASN A O 1
ATOM 930 N N . ALA A 1 117 ? -12.885 -9.191 8.115 1.00 57.12 117 ALA A N 1
ATOM 931 C CA . ALA A 1 117 ? -13.684 -8.393 9.037 1.00 57.12 117 ALA A CA 1
ATOM 932 C C . ALA A 1 117 ? -14.624 -7.398 8.340 1.00 57.12 117 ALA A C 1
ATOM 934 O O . ALA A 1 117 ? -15.020 -6.431 8.978 1.00 57.12 117 ALA A O 1
ATOM 935 N N . LEU A 1 118 ? -14.995 -7.611 7.072 1.00 60.78 118 LEU A N 1
ATOM 936 C CA . LEU A 1 118 ? -15.939 -6.714 6.383 1.00 60.78 118 LEU A CA 1
ATOM 937 C C . LEU A 1 118 ? -17.261 -6.583 7.163 1.00 60.78 118 LEU A C 1
ATOM 939 O O . LEU A 1 118 ? -17.811 -5.496 7.289 1.00 60.78 118 LEU A O 1
ATOM 943 N N . GLU A 1 119 ? -17.729 -7.670 7.774 1.00 67.06 119 GLU A N 1
ATOM 944 C CA . GLU A 1 119 ? -18.930 -7.676 8.617 1.00 67.06 119 GLU A CA 1
ATOM 945 C C . GLU A 1 119 ? -18.700 -7.054 10.005 1.00 67.06 119 GLU A C 1
ATOM 947 O O . GLU A 1 119 ? -19.630 -6.554 10.631 1.00 67.06 119 GLU A O 1
ATOM 952 N N . LEU A 1 120 ? -17.461 -7.057 10.506 1.00 76.12 120 LEU A N 1
ATOM 953 C CA . LEU A 1 120 ? -17.119 -6.345 11.742 1.00 76.12 120 LEU A CA 1
ATOM 954 C C . LEU A 1 120 ? -16.992 -4.844 11.495 1.00 76.12 120 LEU A C 1
ATOM 956 O O . LEU A 1 120 ? -17.300 -4.062 12.386 1.00 76.12 120 LEU A O 1
ATOM 960 N N . GLU A 1 121 ? -16.561 -4.443 10.300 1.00 79.06 121 GLU A N 1
ATOM 961 C CA . GLU A 1 121 ? -16.464 -3.048 9.888 1.00 79.06 121 GLU A CA 1
ATOM 962 C C . GLU A 1 121 ? -17.845 -2.385 9.881 1.00 79.06 121 GLU A C 1
ATOM 964 O O . GLU A 1 121 ? -17.996 -1.305 10.451 1.00 79.06 121 GLU A O 1
ATOM 969 N N . SER A 1 122 ? -18.879 -3.057 9.357 1.00 82.12 122 SER A N 1
ATOM 970 C CA . SER A 1 122 ? -20.252 -2.535 9.413 1.00 82.12 122 SER A CA 1
ATOM 971 C C . SER A 1 122 ? -20.757 -2.385 10.851 1.00 82.12 122 SER A C 1
ATOM 973 O O . SER A 1 122 ? -21.299 -1.339 11.198 1.00 82.12 122 SER A O 1
ATOM 975 N N . ILE A 1 123 ? -20.510 -3.379 11.717 1.00 84.94 123 ILE A N 1
ATOM 976 C CA . ILE A 1 123 ? -20.839 -3.298 13.152 1.00 84.94 123 ILE A CA 1
ATOM 977 C C . ILE A 1 123 ? -20.126 -2.103 13.807 1.00 84.94 123 ILE A C 1
ATOM 979 O O . ILE A 1 123 ? -20.721 -1.393 14.616 1.00 84.94 123 ILE A O 1
ATOM 983 N N . LEU A 1 124 ? -18.864 -1.861 13.444 1.00 86.62 124 LEU A N 1
ATOM 984 C CA . LEU A 1 124 ? -18.063 -0.753 13.960 1.00 86.62 124 LEU A CA 1
ATOM 985 C C . LEU A 1 124 ? -18.655 0.604 13.582 1.00 86.62 124 LEU A C 1
ATOM 987 O O . LEU A 1 124 ? -18.826 1.458 14.451 1.00 86.62 124 LEU A O 1
ATOM 991 N N . TYR A 1 125 ? -18.986 0.795 12.304 1.00 86.62 125 TYR A N 1
ATOM 992 C CA . TYR A 1 125 ? -19.568 2.046 11.827 1.00 86.62 125 TYR A CA 1
ATOM 993 C C . TYR A 1 125 ? -20.935 2.315 12.455 1.00 86.62 125 TYR A C 1
ATOM 995 O O . TYR A 1 125 ? -21.157 3.413 12.961 1.00 86.62 125 TYR A O 1
ATOM 1003 N N . GLU A 1 126 ? -21.811 1.310 12.496 1.00 87.56 126 GLU A N 1
ATOM 1004 C CA . GLU A 1 126 ? -23.155 1.451 13.063 1.00 87.56 126 GLU A CA 1
ATOM 1005 C C . GLU A 1 126 ? -23.133 1.829 14.553 1.00 87.56 126 GLU A C 1
ATOM 1007 O O . GLU A 1 126 ? -23.911 2.675 14.991 1.00 87.56 126 GLU A O 1
ATOM 1012 N N . GLU A 1 127 ? -22.240 1.240 15.356 1.00 88.94 127 GLU A N 1
ATOM 1013 C CA . GLU A 1 127 ? -22.204 1.530 16.797 1.00 88.94 127 GLU A CA 1
ATOM 1014 C C . GLU A 1 127 ? -21.466 2.829 17.148 1.00 88.94 127 GLU A C 1
ATOM 1016 O O . GLU A 1 127 ? -21.737 3.421 18.203 1.00 88.94 127 GLU A O 1
ATOM 1021 N N . LEU A 1 128 ? -20.551 3.287 16.284 1.00 90.31 128 LEU A N 1
ATOM 1022 C CA . LEU A 1 128 ? -19.803 4.532 16.477 1.00 90.31 128 LEU A CA 1
ATOM 1023 C C . LEU A 1 128 ? -20.480 5.762 15.865 1.00 90.31 128 LEU A C 1
ATOM 1025 O O . LEU A 1 128 ? -20.211 6.873 16.323 1.00 90.31 128 LEU A O 1
ATOM 1029 N N . GLU A 1 129 ? -21.362 5.608 14.880 1.00 92.25 129 GLU A N 1
ATOM 1030 C CA . GLU A 1 129 ? -22.076 6.731 14.259 1.00 92.25 129 GLU A CA 1
ATOM 1031 C C . GLU A 1 129 ? -22.802 7.622 15.295 1.00 92.25 129 GLU A C 1
ATOM 1033 O O . GLU A 1 129 ? -22.556 8.832 15.296 1.00 92.25 129 GLU A O 1
ATOM 1038 N N . PRO A 1 130 ? -23.567 7.084 16.271 1.00 90.25 130 PRO A N 1
ATOM 1039 C CA . PRO A 1 130 ? -24.201 7.905 17.307 1.00 90.25 130 PRO A CA 1
ATOM 1040 C C . PRO A 1 130 ? -23.202 8.617 18.230 1.00 90.25 130 PRO A C 1
ATOM 1042 O O . PRO A 1 130 ? -23.521 9.658 18.800 1.00 90.25 130 PRO A O 1
ATOM 1045 N N . TYR A 1 131 ? -21.997 8.065 18.411 1.00 90.38 131 TYR A N 1
ATOM 1046 C CA . TYR A 1 131 ? -20.941 8.727 19.179 1.00 90.38 131 TYR A CA 1
ATOM 1047 C C . TYR A 1 131 ? -20.394 9.941 18.424 1.00 90.38 131 TYR A C 1
ATOM 1049 O O . TYR A 1 131 ? -20.301 11.026 18.997 1.00 90.38 131 TYR A O 1
ATOM 1057 N N . PHE A 1 132 ? -20.101 9.792 17.130 1.00 90.38 132 PHE A N 1
ATOM 1058 C CA . PHE A 1 132 ? -19.623 10.902 16.303 1.00 90.38 132 PHE A CA 1
ATOM 1059 C C . PHE A 1 132 ? -20.690 11.980 16.069 1.00 90.38 132 PHE A C 1
ATOM 1061 O O . PHE A 1 132 ? -20.344 13.155 15.957 1.00 90.38 132 PHE A O 1
ATOM 1068 N N . ALA A 1 133 ? -21.974 11.608 16.061 1.00 93.06 133 ALA A N 1
ATOM 1069 C CA . ALA A 1 133 ? -23.095 12.549 16.025 1.00 93.06 133 ALA A CA 1
ATOM 1070 C C . ALA A 1 133 ? -23.305 13.310 17.353 1.00 93.06 133 ALA A C 1
ATOM 1072 O O . ALA A 1 133 ? -24.005 14.320 17.381 1.00 93.06 133 ALA A O 1
ATOM 1073 N N . GLY A 1 134 ? -22.685 12.855 18.449 1.00 90.88 134 GLY A N 1
ATOM 1074 C CA . GLY A 1 134 ? -22.841 13.434 19.788 1.00 90.88 134 GLY A CA 1
ATOM 1075 C C . GLY A 1 134 ? -24.058 12.922 20.569 1.00 90.88 134 GLY A C 1
ATOM 1076 O O . GLY A 1 134 ? -24.307 13.388 21.681 1.00 90.88 134 GLY A O 1
ATOM 1077 N N . ASP A 1 135 ? -24.786 11.940 20.035 1.00 93.38 135 ASP A N 1
ATOM 1078 C CA . ASP A 1 135 ? -25.997 11.357 20.631 1.00 93.38 135 ASP A CA 1
ATOM 1079 C C . ASP A 1 135 ? -25.695 10.275 21.686 1.00 93.38 135 ASP A C 1
ATOM 1081 O O . ASP A 1 135 ? -26.571 9.863 22.455 1.00 93.38 135 ASP A O 1
ATOM 1085 N N . ARG A 1 136 ? -24.449 9.786 21.741 1.00 90.81 136 ARG A N 1
ATOM 1086 C CA . ARG A 1 136 ? -24.001 8.714 22.644 1.00 90.81 136 ARG A CA 1
ATOM 1087 C C . ARG A 1 136 ? -22.624 9.035 23.234 1.00 90.81 136 ARG A C 1
ATOM 1089 O O . ARG A 1 136 ? -21.753 9.543 22.539 1.00 90.81 136 ARG A O 1
ATOM 1096 N N . SER A 1 137 ? -22.401 8.705 24.510 1.00 92.75 137 SER A N 1
ATOM 1097 C CA . SER A 1 137 ? -21.060 8.809 25.109 1.00 92.75 137 SER A CA 1
ATOM 1098 C C . SER A 1 137 ? -20.125 7.717 24.581 1.00 92.75 137 SER A C 1
ATOM 1100 O O . SER A 1 137 ? -20.584 6.666 24.123 1.00 92.75 137 SER A O 1
ATOM 1102 N N . LEU A 1 138 ? -18.812 7.942 24.686 1.00 88.19 138 LEU A N 1
ATOM 1103 C CA . LEU A 1 138 ? -17.801 6.967 24.273 1.00 88.19 138 LEU A CA 1
ATOM 1104 C C . LEU A 1 138 ? -17.983 5.631 25.003 1.00 88.19 138 LEU A C 1
ATOM 1106 O O . LEU A 1 138 ? -17.950 4.578 24.378 1.00 88.19 138 LEU A O 1
ATOM 1110 N N . GLU A 1 139 ? -18.229 5.668 26.313 1.00 91.38 139 GLU A N 1
ATOM 1111 C CA . GLU A 1 139 ? -18.372 4.471 27.147 1.00 91.38 139 GLU A CA 1
ATOM 1112 C C . GLU A 1 139 ? -19.541 3.605 26.674 1.00 91.38 139 GLU A C 1
ATOM 1114 O O . GLU A 1 139 ? -19.391 2.397 26.505 1.00 91.38 139 GLU A O 1
ATOM 1119 N N . LYS A 1 140 ? -20.688 4.232 26.383 1.00 90.31 140 LYS A N 1
ATOM 1120 C CA . LYS A 1 140 ? -21.868 3.528 25.867 1.00 90.31 140 LYS A CA 1
ATOM 1121 C C . LYS A 1 140 ? -21.652 2.979 24.459 1.00 90.31 140 LYS A C 1
ATOM 1123 O O . LYS A 1 140 ? -22.186 1.923 24.135 1.00 90.31 140 LYS A O 1
ATOM 1128 N N . ALA A 1 141 ? -20.902 3.689 23.616 1.00 89.75 141 ALA A N 1
ATOM 1129 C CA . ALA A 1 141 ? -20.568 3.209 22.277 1.00 89.75 141 ALA A CA 1
ATOM 1130 C C . ALA A 1 141 ? -19.641 1.988 22.340 1.00 89.75 141 ALA A C 1
ATOM 1132 O O . ALA A 1 141 ? -19.881 1.002 21.649 1.00 89.75 141 ALA A O 1
ATOM 1133 N N . VAL A 1 142 ? -18.640 2.014 23.226 1.00 90.00 142 VAL A N 1
ATOM 1134 C CA . VAL A 1 142 ? -17.723 0.888 23.459 1.00 90.00 142 VAL A CA 1
ATOM 1135 C C . VAL A 1 142 ? -18.461 -0.333 24.012 1.00 90.00 142 VAL A C 1
ATOM 1137 O O . VAL A 1 142 ? -18.218 -1.444 23.549 1.00 90.00 142 VAL A O 1
ATOM 1140 N N . GLU A 1 143 ? -19.380 -0.149 24.962 1.00 92.38 143 GLU A N 1
ATOM 1141 C CA . GLU A 1 143 ? -20.174 -1.246 25.535 1.00 92.38 143 GLU A CA 1
ATOM 1142 C C . GLU A 1 143 ? -21.075 -1.923 24.486 1.00 92.38 143 GLU A C 1
ATOM 1144 O O . GLU A 1 143 ? -21.113 -3.156 24.389 1.00 92.38 143 GLU A O 1
ATOM 1149 N N . ALA A 1 144 ? -21.757 -1.123 23.661 1.00 89.38 144 ALA A N 1
ATOM 1150 C CA . ALA A 1 144 ? -22.598 -1.623 22.577 1.00 89.38 144 ALA A CA 1
ATOM 1151 C C . ALA A 1 144 ? -21.771 -2.365 21.516 1.00 89.38 144 ALA A C 1
ATOM 1153 O O . ALA A 1 144 ? -22.114 -3.487 21.132 1.00 89.38 144 ALA A O 1
ATOM 1154 N N . LEU A 1 145 ? -20.634 -1.783 21.117 1.00 90.81 145 LEU A N 1
ATOM 1155 C CA . LEU A 1 145 ? -19.706 -2.391 20.171 1.00 90.81 145 LEU A CA 1
ATOM 1156 C C . LEU A 1 145 ? -19.188 -3.736 20.687 1.00 90.81 145 LEU A C 1
ATOM 1158 O O . LEU A 1 145 ? -19.247 -4.734 19.972 1.00 90.81 145 LEU A O 1
ATOM 1162 N N . HIS A 1 146 ? -18.722 -3.785 21.936 1.00 88.44 146 HIS A N 1
ATOM 1163 C CA . HIS A 1 146 ? -18.200 -5.009 22.538 1.00 88.44 146 HIS A CA 1
ATOM 1164 C C . HIS A 1 146 ? -19.251 -6.126 22.561 1.00 88.44 146 HIS A C 1
ATOM 1166 O O . HIS A 1 146 ? -18.970 -7.248 22.141 1.00 88.44 146 HIS A O 1
ATOM 1172 N N . SER A 1 147 ? -20.478 -5.802 22.977 1.00 90.00 147 SER A N 1
ATOM 1173 C CA . SER A 1 147 ? -21.583 -6.764 23.042 1.00 90.00 147 SER A CA 1
ATOM 1174 C C . SER A 1 147 ? -21.905 -7.357 21.668 1.00 90.00 147 SER A C 1
ATOM 1176 O O . SER A 1 147 ? -22.060 -8.570 21.523 1.00 90.00 147 SER A O 1
ATOM 1178 N N . ARG A 1 148 ? -21.963 -6.505 20.640 1.00 87.44 148 ARG A N 1
ATOM 1179 C CA . ARG A 1 148 ? -22.346 -6.899 19.282 1.00 87.44 148 ARG A CA 1
ATOM 1180 C C . ARG A 1 148 ? -21.245 -7.680 18.562 1.00 87.44 148 ARG A C 1
ATOM 1182 O O . ARG A 1 148 ? -21.534 -8.662 17.883 1.00 87.44 148 ARG A O 1
ATOM 1189 N N . VAL A 1 149 ? -19.985 -7.301 18.775 1.00 86.44 149 VAL A N 1
ATOM 1190 C CA . VAL A 1 149 ? -18.817 -8.054 18.293 1.00 86.44 149 VAL A CA 1
ATOM 1191 C C . VAL A 1 149 ? -18.772 -9.444 18.931 1.00 86.44 149 VAL A C 1
ATOM 1193 O O . VAL A 1 149 ? -18.597 -10.427 18.216 1.00 86.44 149 VAL A O 1
ATOM 1196 N N . GLN A 1 150 ? -18.982 -9.552 20.248 1.00 85.50 150 GLN A N 1
ATOM 1197 C CA . GLN A 1 150 ? -18.971 -10.848 20.933 1.00 85.50 150 GLN A CA 1
ATOM 1198 C C . GLN A 1 150 ? -20.081 -11.774 20.422 1.00 85.50 150 GLN A C 1
ATOM 1200 O O . GLN A 1 150 ? -19.832 -12.955 20.192 1.00 85.50 150 GLN A O 1
ATOM 1205 N N . MET A 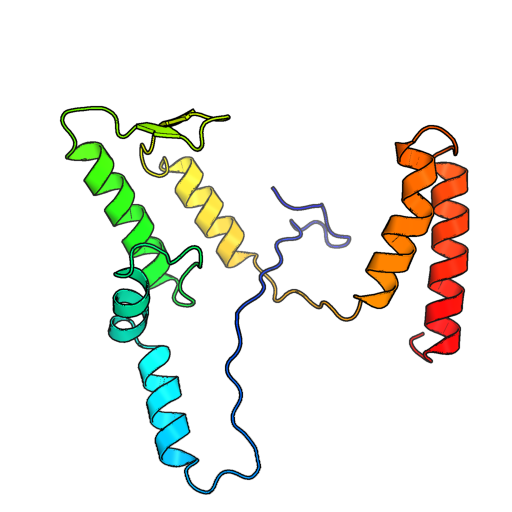1 151 ? -21.292 -11.251 20.201 1.00 86.25 151 MET A N 1
ATOM 1206 C CA . MET A 1 151 ? -22.373 -12.030 19.590 1.00 86.25 151 MET A CA 1
ATOM 1207 C C . MET A 1 151 ? -21.982 -12.573 18.212 1.00 86.25 151 MET A C 1
ATOM 1209 O O . MET A 1 151 ? -22.142 -13.764 17.963 1.00 86.25 151 MET A O 1
ATOM 1213 N N . TYR A 1 152 ? -21.410 -11.731 17.350 1.00 84.25 152 TYR A N 1
ATOM 1214 C CA . TYR A 1 152 ? -20.966 -12.146 16.019 1.00 84.25 152 TYR A CA 1
ATOM 1215 C C . TYR A 1 152 ? -19.892 -13.248 16.065 1.00 84.25 152 TYR A C 1
ATOM 1217 O O . TYR A 1 152 ? -19.947 -14.209 15.293 1.00 84.25 152 TYR A O 1
ATOM 1225 N N . LEU A 1 153 ? -18.920 -13.147 16.977 1.00 83.12 153 LEU A N 1
ATOM 1226 C CA . LEU A 1 153 ? -17.878 -14.169 17.139 1.00 83.12 153 LEU A CA 1
ATOM 1227 C C . LEU A 1 153 ? -18.462 -15.509 17.611 1.00 83.12 153 LEU A C 1
ATOM 1229 O O . LEU A 1 153 ? -18.169 -16.545 17.007 1.00 83.12 153 LEU A O 1
ATOM 1233 N N . ASN A 1 154 ? -19.373 -15.467 18.590 1.00 85.94 154 ASN A N 1
ATOM 1234 C CA . ASN A 1 154 ? -20.073 -16.650 19.094 1.00 85.94 154 ASN A CA 1
ATOM 1235 C C . ASN A 1 154 ? -20.888 -17.348 17.987 1.00 85.94 154 ASN A C 1
ATOM 1237 O O . ASN A 1 154 ? -20.891 -18.573 17.884 1.00 85.94 154 ASN A O 1
ATOM 1241 N N . GLU A 1 155 ? -21.589 -16.578 17.150 1.00 82.75 155 GLU A N 1
ATOM 1242 C CA . GLU A 1 155 ? -22.435 -17.103 16.068 1.00 82.75 155 GLU A CA 1
ATOM 1243 C C . GLU A 1 155 ? -21.621 -17.681 14.902 1.00 82.75 155 GLU A C 1
ATOM 1245 O O . GLU A 1 155 ? -22.062 -18.620 14.237 1.00 82.75 155 GLU A O 1
ATOM 1250 N N . THR A 1 156 ? -20.422 -17.148 14.658 1.00 75.00 156 THR A N 1
ATOM 1251 C CA . THR A 1 156 ? -19.542 -17.587 13.562 1.00 75.00 156 THR A CA 1
ATOM 1252 C C . THR A 1 156 ? -18.553 -18.684 13.961 1.00 75.00 156 THR A C 1
ATOM 1254 O O . THR A 1 156 ? -17.811 -19.171 13.105 1.00 75.00 156 THR A O 1
ATOM 1257 N N . GLY A 1 157 ? -18.553 -19.109 15.231 1.00 70.75 157 GLY A N 1
ATOM 1258 C CA . GLY A 1 157 ? -17.661 -20.150 15.751 1.00 70.75 157 GLY A CA 1
ATOM 1259 C C . GLY A 1 157 ? -16.183 -19.748 15.737 1.00 70.75 157 GLY A C 1
ATOM 1260 O O . GLY A 1 157 ? -15.314 -20.607 15.584 1.00 70.75 157 GLY A O 1
ATOM 1261 N N . ARG A 1 158 ? -15.902 -18.443 15.828 1.00 60.09 158 ARG A N 1
ATOM 1262 C CA . ARG A 1 158 ? -14.558 -17.851 15.835 1.00 60.09 158 ARG A CA 1
ATOM 1263 C C . ARG A 1 158 ? -14.253 -17.331 17.244 1.00 60.09 158 ARG A C 1
ATOM 1265 O O . ARG A 1 158 ? -14.194 -16.120 17.438 1.00 60.09 158 ARG A O 1
ATOM 1272 N N . ASP A 1 159 ? -14.109 -18.248 18.197 1.00 52.44 159 ASP A N 1
ATOM 1273 C CA . ASP A 1 159 ? -13.592 -17.945 19.544 1.00 52.44 159 ASP A CA 1
ATOM 1274 C C . ASP A 1 159 ? -12.056 -17.863 19.553 1.00 52.44 159 ASP A C 1
ATOM 1276 O O . ASP A 1 159 ? -11.406 -18.678 18.850 1.00 52.44 159 ASP A O 1
#